Protein AF-A0A921B3I2-F1 (afdb_monomer_lite)

Secondary structure (DSSP, 8-state):
--S-EEEEETTEEEEEEEEEEE-TTT--EEEEEEEEEEEE-SSSEEEEEE-

InterPro domains:
  IPR024735 Conjugative transposon protein TcpC [PF12642] (4-48)
  IPR035628 TcpC, C-terminal [cd16428] (1-49)

pLDDT: mean 91.43, std 6.61, range [61.72, 97.75]

Radius of gyration: 13.39 Å; chains: 1; bounding box: 30×21×34 Å

Sequence (51 aa):
MINPIFKKSDRKLEANITVKYLDTVTNMTQLSQYQLILKKTADNWMIESGI

Structure (mmCIF, N/CA/C/O backbone):
data_AF-A0A921B3I2-F1
#
_entry.id   AF-A0A921B3I2-F1
#
loop_
_atom_site.group_PDB
_atom_site.id
_atom_site.type_symbol
_atom_site.label_atom_id
_atom_site.label_alt_id
_atom_site.label_comp_id
_atom_site.label_asym_id
_atom_site.label_entity_id
_atom_site.label_seq_id
_atom_site.pdbx_PDB_ins_code
_atom_site.Cartn_x
_atom_site.Cartn_y
_atom_site.Cartn_z
_atom_site.occupancy
_atom_site.B_iso_or_equiv
_atom_site.auth_seq_id
_atom_site.auth_comp_id
_atom_site.auth_asym_id
_atom_site.auth_atom_id
_atom_site.pdbx_PDB_model_num
ATOM 1 N N . MET A 1 1 ? -10.684 7.910 -5.284 1.00 61.72 1 MET A N 1
ATOM 2 C CA . MET A 1 1 ? -10.482 6.790 -6.228 1.00 61.72 1 MET A CA 1
ATOM 3 C C . MET A 1 1 ? -9.977 5.610 -5.417 1.00 61.72 1 MET A C 1
ATOM 5 O O . MET A 1 1 ? -9.003 5.802 -4.714 1.00 61.72 1 MET A O 1
ATOM 9 N N . ILE A 1 2 ? -10.668 4.464 -5.404 1.00 77.00 2 ILE A N 1
ATOM 10 C CA . ILE A 1 2 ? -10.267 3.314 -4.558 1.00 77.00 2 ILE A CA 1
ATOM 11 C C . ILE A 1 2 ? -9.244 2.432 -5.283 1.00 77.00 2 ILE A C 1
ATOM 13 O O . ILE A 1 2 ? -8.355 1.853 -4.665 1.00 77.00 2 ILE A O 1
ATOM 17 N N . ASN A 1 3 ? -9.348 2.368 -6.609 1.00 87.19 3 ASN A N 1
ATOM 18 C 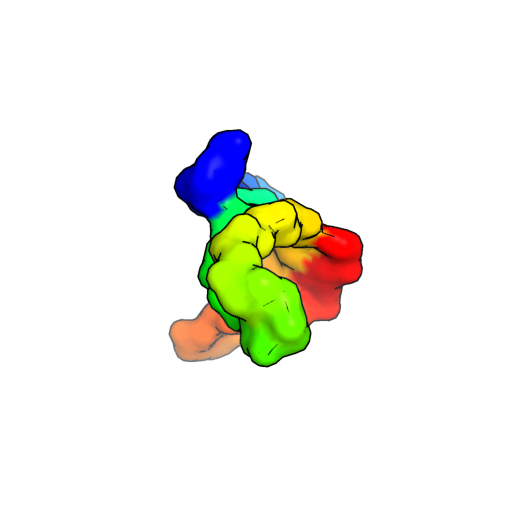CA . ASN A 1 3 ? -8.460 1.554 -7.420 1.00 87.19 3 ASN A CA 1
ATOM 19 C C . ASN A 1 3 ? -7.065 2.181 -7.462 1.00 87.19 3 ASN A C 1
ATOM 21 O O . ASN A 1 3 ? -6.959 3.391 -7.690 1.00 87.19 3 ASN A O 1
ATOM 25 N N . PRO A 1 4 ? -6.009 1.377 -7.274 1.00 90.50 4 PRO A N 1
ATOM 26 C CA . PRO A 1 4 ? -4.657 1.884 -7.339 1.00 90.50 4 PRO A CA 1
ATOM 27 C C . PRO A 1 4 ? -4.332 2.377 -8.752 1.00 90.50 4 PRO A C 1
ATOM 29 O O . PRO A 1 4 ? -4.731 1.767 -9.747 1.00 90.50 4 PRO A O 1
ATOM 32 N N . ILE A 1 5 ? -3.592 3.480 -8.834 1.00 93.25 5 ILE A N 1
ATOM 33 C CA . ILE A 1 5 ? -3.065 4.011 -10.094 1.00 93.25 5 ILE A CA 1
ATOM 34 C C . ILE A 1 5 ? -1.558 3.821 -10.094 1.00 93.25 5 ILE A C 1
ATOM 36 O O . ILE A 1 5 ? -0.874 4.308 -9.194 1.00 93.25 5 ILE A O 1
ATOM 40 N N . PHE A 1 6 ? -1.044 3.168 -11.132 1.00 92.81 6 PHE A N 1
ATOM 41 C CA . PHE A 1 6 ? 0.382 2.922 -11.298 1.00 92.81 6 PHE A CA 1
ATOM 42 C C . PHE A 1 6 ? 0.938 3.765 -12.442 1.00 92.81 6 PHE A C 1
ATOM 44 O O . PHE A 1 6 ? 0.415 3.735 -13.556 1.00 92.81 6 PHE A O 1
ATOM 51 N N . LYS A 1 7 ? 2.019 4.496 -12.176 1.00 93.75 7 LYS A N 1
ATOM 52 C CA . LYS A 1 7 ? 2.758 5.283 -13.164 1.00 93.75 7 LYS A CA 1
ATOM 53 C C . LYS A 1 7 ? 4.201 4.809 -13.193 1.00 93.75 7 LYS A C 1
ATOM 55 O O . LYS A 1 7 ? 4.900 4.843 -12.184 1.00 93.75 7 LYS A O 1
ATOM 60 N N . LYS A 1 8 ? 4.663 4.354 -14.354 1.00 90.44 8 LYS A N 1
ATOM 61 C CA . LYS A 1 8 ? 6.056 3.941 -14.536 1.00 90.44 8 LYS A CA 1
ATOM 62 C C . LYS A 1 8 ? 6.921 5.167 -14.826 1.00 90.44 8 LYS A C 1
ATOM 64 O O . LYS A 1 8 ? 6.597 5.932 -15.728 1.00 90.44 8 LYS A O 1
ATOM 69 N N . SER A 1 9 ? 8.020 5.316 -14.094 1.00 84.00 9 SER A N 1
ATOM 70 C CA . SER A 1 9 ? 9.042 6.337 -14.331 1.00 84.00 9 SER A CA 1
ATOM 71 C C . SER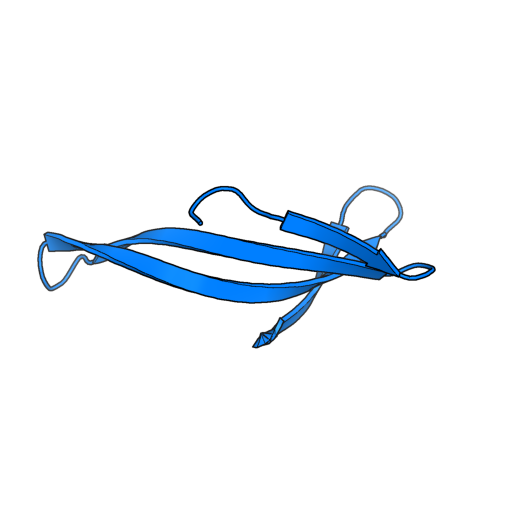 A 1 9 ? 10.419 5.678 -14.275 1.00 84.00 9 SER A C 1
ATOM 73 O O . SER A 1 9 ? 10.898 5.293 -13.207 1.00 84.00 9 SER A O 1
ATOM 75 N N . ASP A 1 10 ? 11.025 5.480 -15.447 1.00 84.00 10 ASP A N 1
ATOM 76 C CA . ASP A 1 10 ? 12.280 4.737 -15.617 1.00 84.00 10 ASP A CA 1
ATOM 77 C C . ASP A 1 10 ? 12.242 3.336 -14.948 1.00 84.00 10 ASP A C 1
ATOM 79 O O . ASP A 1 10 ? 11.417 2.490 -15.321 1.00 84.00 10 ASP A O 1
ATOM 83 N N . ARG A 1 11 ? 13.107 3.077 -13.952 1.00 83.81 11 ARG A N 1
ATOM 84 C CA . ARG A 1 11 ? 13.178 1.818 -13.184 1.00 83.81 11 ARG A CA 1
ATOM 85 C C . ARG A 1 11 ? 12.280 1.794 -11.944 1.00 83.81 11 ARG A C 1
ATOM 87 O O . ARG A 1 11 ? 12.297 0.808 -11.203 1.00 83.81 11 ARG A O 1
ATOM 94 N N . LYS A 1 12 ? 11.519 2.862 -11.704 1.00 87.94 12 LYS A N 1
ATOM 95 C CA . LYS A 1 12 ? 10.632 3.016 -10.550 1.00 87.94 12 LYS A CA 1
ATOM 96 C C . LYS A 1 12 ? 9.170 3.006 -10.989 1.00 87.94 12 LYS A C 1
ATOM 98 O O . LYS A 1 12 ? 8.829 3.355 -12.122 1.00 87.94 12 LYS A O 1
ATOM 103 N N . LEU A 1 13 ? 8.298 2.582 -10.087 1.00 93.94 13 LEU A N 1
ATOM 104 C CA . LEU A 1 13 ? 6.854 2.579 -10.288 1.00 93.94 13 LEU A CA 1
ATOM 105 C C . LEU A 1 13 ? 6.213 3.376 -9.157 1.00 93.94 13 LEU A C 1
ATOM 107 O O . LEU A 1 13 ? 6.273 2.969 -8.004 1.00 93.94 13 LEU A O 1
ATOM 111 N N . GLU A 1 14 ? 5.619 4.515 -9.483 1.00 95.00 14 GLU A N 1
ATOM 112 C CA . GLU A 1 14 ? 4.805 5.272 -8.541 1.00 95.00 14 GLU A CA 1
ATOM 113 C C . GLU A 1 14 ? 3.424 4.620 -8.456 1.00 95.00 14 GLU A C 1
ATOM 115 O O . GLU A 1 14 ? 2.764 4.407 -9.475 1.00 95.00 14 GLU A O 1
ATOM 120 N N . ALA A 1 15 ? 2.987 4.292 -7.246 1.00 93.81 15 ALA A N 1
ATOM 121 C CA . ALA A 1 15 ? 1.693 3.697 -6.967 1.00 93.81 15 ALA A CA 1
ATOM 122 C C . ALA A 1 15 ? 0.901 4.624 -6.043 1.00 93.81 15 ALA A C 1
ATOM 124 O O . ALA A 1 15 ? 1.290 4.856 -4.902 1.00 93.81 15 ALA A O 1
ATOM 125 N N . ASN A 1 16 ? -0.227 5.131 -6.529 1.00 94.88 16 ASN A N 1
ATOM 126 C CA . ASN A 1 16 ? -1.198 5.848 -5.712 1.00 94.88 16 ASN A CA 1
ATOM 127 C C . ASN A 1 16 ? -2.236 4.827 -5.254 1.00 94.88 16 ASN A C 1
ATOM 129 O O . ASN A 1 16 ? -3.007 4.337 -6.082 1.00 94.88 16 ASN A O 1
ATOM 133 N N . ILE A 1 17 ? -2.218 4.456 -3.973 1.00 94.00 17 ILE A N 1
ATOM 134 C CA . ILE A 1 17 ? -3.036 3.364 -3.430 1.00 94.00 17 ILE A CA 1
ATOM 135 C C . ILE A 1 17 ? -4.016 3.879 -2.376 1.00 94.00 17 ILE A C 1
ATOM 137 O O . ILE A 1 17 ? -3.713 4.816 -1.642 1.00 94.00 17 ILE A O 1
ATOM 141 N N . THR A 1 18 ? -5.181 3.237 -2.273 1.00 95.88 18 THR A N 1
ATOM 142 C CA . THR A 1 18 ? -6.087 3.401 -1.129 1.00 95.88 18 THR A CA 1
ATOM 143 C C . THR A 1 18 ? -6.075 2.122 -0.305 1.00 95.88 18 THR A C 1
ATOM 145 O O . THR A 1 18 ? -6.399 1.051 -0.816 1.00 95.88 18 THR A O 1
ATOM 148 N N . VAL A 1 19 ? -5.730 2.229 0.973 1.00 93.19 19 VAL A N 1
ATOM 149 C CA . VAL A 1 19 ? -5.834 1.143 1.945 1.00 93.19 19 VAL A CA 1
ATOM 150 C C . VAL A 1 19 ? -7.183 1.254 2.636 1.00 93.19 19 VAL A C 1
ATOM 152 O O . VAL A 1 19 ? -7.494 2.273 3.249 1.00 93.19 19 VAL A O 1
ATOM 155 N N . LYS A 1 20 ? -7.982 0.193 2.533 1.00 94.69 20 LYS A N 1
ATOM 156 C CA . LYS A 1 20 ? -9.229 0.030 3.279 1.00 94.69 20 LYS A CA 1
ATOM 157 C C . LYS A 1 20 ? -8.976 -0.921 4.438 1.00 94.69 20 LYS A C 1
ATOM 159 O O . LYS A 1 20 ? -8.555 -2.050 4.201 1.00 94.69 20 LYS A O 1
ATOM 164 N N . TYR A 1 21 ? -9.260 -0.495 5.660 1.00 94.06 21 TYR A N 1
ATOM 165 C CA . TYR A 1 21 ? -9.087 -1.332 6.846 1.00 94.06 21 TYR A CA 1
ATOM 166 C C . TYR A 1 21 ? -10.231 -1.131 7.837 1.00 94.06 21 TYR A C 1
ATOM 168 O O . TYR A 1 21 ? -10.924 -0.115 7.806 1.00 94.06 21 TYR A O 1
ATOM 176 N N . LEU A 1 22 ? -10.457 -2.130 8.688 1.00 97.56 22 LEU A N 1
ATOM 177 C CA . LEU A 1 22 ? -11.364 -2.020 9.824 1.00 97.56 22 LEU A CA 1
ATOM 178 C C . LEU A 1 22 ? -10.553 -1.515 11.015 1.00 97.56 22 LEU A C 1
ATOM 180 O O . LEU A 1 22 ? -9.637 -2.197 11.470 1.00 97.56 22 LEU A O 1
ATOM 184 N N . ASP A 1 23 ? -10.864 -0.317 11.490 1.00 96.19 23 ASP A N 1
ATOM 185 C CA . ASP A 1 23 ? -10.263 0.217 12.702 1.00 96.19 23 ASP A CA 1
ATOM 186 C C . ASP A 1 23 ? -10.814 -0.551 13.911 1.00 96.19 23 ASP A C 1
ATOM 188 O O . ASP A 1 23 ? -12.017 -0.547 14.167 1.00 96.19 23 ASP A O 1
ATOM 192 N N . THR A 1 24 ? -9.942 -1.247 14.640 1.00 95.81 24 THR A N 1
ATOM 193 C CA . THR A 1 24 ? -10.349 -2.144 15.733 1.00 95.81 24 THR A CA 1
ATOM 194 C C . THR A 1 24 ? -10.772 -1.411 17.003 1.00 95.81 24 THR A C 1
ATOM 196 O O . THR A 1 24 ? -11.327 -2.037 17.901 1.00 95.81 24 THR 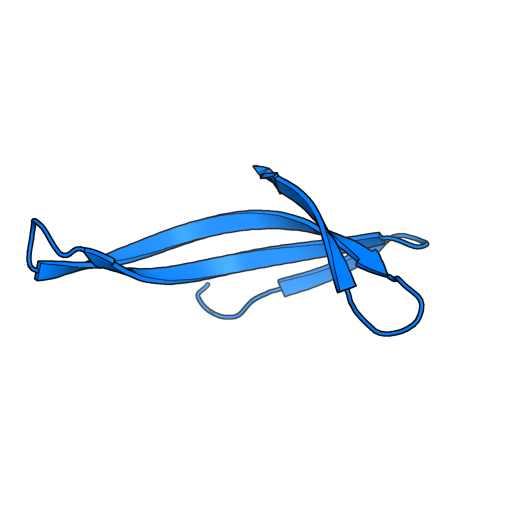A O 1
ATOM 199 N N . VAL A 1 25 ? -10.501 -0.106 17.111 1.00 96.69 25 VAL A N 1
ATOM 200 C CA . VAL A 1 25 ? -10.895 0.710 18.270 1.00 96.69 25 VAL A CA 1
ATOM 201 C C . VAL A 1 25 ? -12.320 1.221 18.085 1.00 96.69 25 VAL A C 1
ATOM 203 O O . VAL A 1 25 ? -13.137 1.161 18.998 1.00 96.69 25 VAL A O 1
ATOM 206 N N . THR A 1 26 ? -12.627 1.703 16.885 1.00 96.69 26 THR A N 1
ATOM 207 C CA . THR A 1 26 ? -13.911 2.331 16.543 1.00 96.69 26 THR A CA 1
ATOM 208 C C . THR A 1 26 ? -14.890 1.379 15.855 1.00 96.69 26 THR A C 1
ATOM 210 O O . THR A 1 26 ? -16.070 1.700 15.744 1.00 96.69 26 THR A O 1
ATOM 213 N N . ASN A 1 27 ? -14.427 0.212 15.389 1.00 96.69 27 ASN A N 1
ATOM 214 C CA . ASN A 1 27 ? -15.161 -0.719 14.520 1.00 96.69 27 ASN A CA 1
ATOM 215 C C . ASN A 1 27 ? -15.664 -0.079 13.214 1.00 96.69 27 ASN A C 1
ATOM 217 O O . ASN A 1 27 ? -16.620 -0.553 12.598 1.00 96.69 27 ASN A O 1
ATOM 221 N N . MET A 1 28 ? -15.015 0.997 12.769 1.00 97.75 28 MET A N 1
ATOM 222 C CA . MET A 1 28 ? -15.361 1.690 11.534 1.00 97.75 28 MET A CA 1
ATOM 223 C C . MET A 1 28 ? -14.431 1.278 10.398 1.00 97.75 28 MET A C 1
ATOM 225 O O . MET A 1 28 ? -13.230 1.079 10.575 1.00 97.75 28 MET A O 1
ATOM 229 N N . THR A 1 29 ? -14.988 1.184 9.194 1.00 97.00 29 THR A N 1
ATOM 230 C CA . THR A 1 29 ? -14.176 1.077 7.980 1.00 97.00 29 THR A CA 1
ATOM 231 C C . THR A 1 29 ? -13.496 2.414 7.713 1.00 97.00 29 THR A C 1
ATOM 233 O O . THR A 1 29 ? -14.177 3.423 7.545 1.00 97.00 29 THR A O 1
ATOM 236 N N . GLN A 1 30 ? -12.172 2.396 7.612 1.00 95.81 30 GLN A N 1
ATOM 237 C CA . GLN A 1 3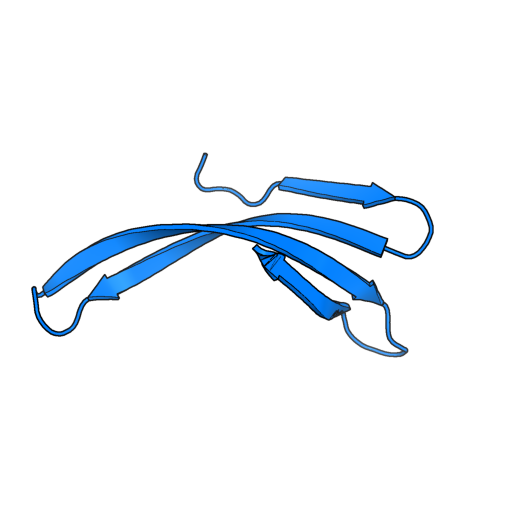0 ? -11.346 3.549 7.282 1.00 95.81 30 GLN A CA 1
ATOM 238 C C . GLN A 1 30 ? -10.725 3.400 5.895 1.00 95.81 30 GLN A C 1
ATOM 240 O O . GLN A 1 30 ? -10.522 2.290 5.391 1.00 95.81 30 GLN A O 1
ATOM 245 N N . LEU A 1 31 ? -10.442 4.545 5.276 1.00 94.81 31 LEU A N 1
ATOM 246 C CA . LEU A 1 31 ? -9.775 4.654 3.985 1.00 94.81 31 LEU A CA 1
ATOM 247 C C . LEU A 1 31 ? -8.609 5.632 4.121 1.00 94.81 31 LEU A C 1
ATOM 249 O O . LEU A 1 31 ? -8.830 6.805 4.406 1.00 94.81 31 LEU A O 1
ATOM 253 N N . SER A 1 32 ? -7.396 5.159 3.847 1.00 93.06 32 SER A N 1
ATOM 254 C CA . SER A 1 32 ? -6.188 5.991 3.821 1.00 93.06 32 SER A CA 1
ATOM 255 C C . SER A 1 32 ? -5.536 5.919 2.450 1.00 93.06 32 SER A C 1
ATOM 257 O O . SER A 1 32 ? -5.488 4.850 1.842 1.00 93.06 32 SER A O 1
ATOM 259 N N . GLN A 1 33 ? -5.049 7.051 1.949 1.00 93.69 33 GLN A N 1
ATOM 260 C CA . GLN A 1 33 ? -4.364 7.129 0.661 1.00 93.69 33 GLN A CA 1
ATOM 261 C C . GLN A 1 33 ? -2.876 7.352 0.870 1.00 93.69 33 GLN A C 1
ATOM 263 O O . GLN A 1 33 ? -2.492 8.139 1.729 1.00 93.6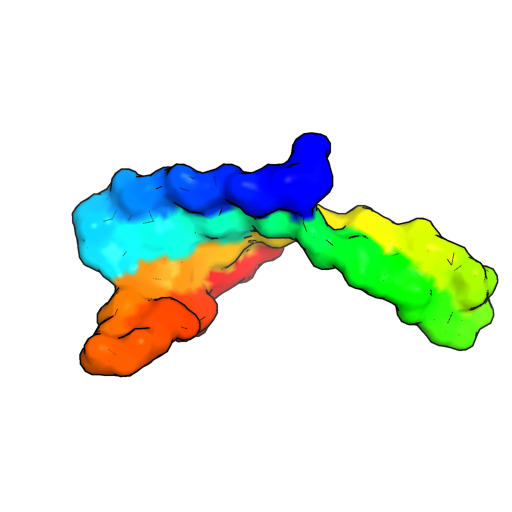9 33 GLN A O 1
ATOM 268 N N . TYR A 1 34 ? -2.074 6.670 0.058 1.00 94.38 34 TYR A N 1
ATOM 269 C CA . TYR A 1 34 ? -0.621 6.773 0.079 1.00 94.38 34 TYR A CA 1
ATOM 270 C C . TYR A 1 34 ? -0.084 6.872 -1.337 1.00 94.38 34 TYR A C 1
ATOM 272 O O . TYR A 1 34 ? -0.610 6.239 -2.264 1.00 94.38 34 TYR A O 1
ATOM 280 N N . GLN A 1 35 ? 1.010 7.610 -1.478 1.00 94.25 35 GLN A N 1
ATOM 281 C CA . GLN A 1 35 ? 1.819 7.601 -2.686 1.00 94.25 35 GLN A CA 1
ATOM 282 C C . GLN A 1 35 ? 3.102 6.830 -2.390 1.00 94.25 35 GLN A C 1
ATOM 284 O O . GLN A 1 35 ? 3.912 7.248 -1.567 1.00 94.25 35 GLN A O 1
ATOM 289 N N . LEU A 1 36 ? 3.280 5.687 -3.050 1.00 95.06 36 LEU A N 1
ATOM 290 C CA . LEU A 1 36 ? 4.435 4.812 -2.873 1.00 95.06 36 LEU A CA 1
ATOM 291 C C . LEU A 1 36 ? 5.332 4.854 -4.103 1.00 95.06 36 LEU A C 1
ATOM 293 O O . LEU A 1 36 ? 4.852 4.860 -5.235 1.00 95.06 36 LEU A O 1
ATOM 297 N N . ILE A 1 37 ? 6.639 4.789 -3.884 1.00 95.12 37 ILE A N 1
ATOM 298 C CA . ILE A 1 37 ? 7.628 4.533 -4.923 1.00 95.12 37 ILE A CA 1
ATOM 299 C C . ILE A 1 37 ? 8.080 3.088 -4.784 1.00 95.12 37 ILE A C 1
ATOM 301 O O . ILE A 1 37 ? 8.599 2.681 -3.746 1.00 95.12 37 ILE A O 1
ATOM 305 N N . LEU A 1 38 ? 7.872 2.299 -5.833 1.00 94.69 38 LEU A N 1
ATOM 306 C CA . LEU A 1 38 ? 8.247 0.896 -5.880 1.00 94.69 38 LEU A CA 1
ATOM 307 C C . LEU A 1 38 ? 9.489 0.706 -6.747 1.00 94.69 38 LEU A C 1
ATOM 309 O O . LEU A 1 38 ? 9.604 1.265 -7.842 1.00 94.69 38 LEU A O 1
ATOM 313 N N . LYS A 1 39 ? 10.391 -0.156 -6.282 1.00 93.06 39 LYS A N 1
ATOM 314 C CA . LYS A 1 39 ? 11.580 -0.595 -7.011 1.00 93.06 39 LYS A CA 1
ATOM 315 C C . LYS A 1 39 ? 11.453 -2.073 -7.358 1.00 93.06 39 LYS A C 1
ATOM 317 O O . LYS A 1 39 ? 11.133 -2.894 -6.497 1.00 93.06 39 LYS A O 1
ATOM 322 N N . LYS A 1 40 ? 11.729 -2.420 -8.616 1.00 89.69 40 LYS A N 1
ATOM 323 C CA . LYS A 1 40 ? 11.757 -3.817 -9.056 1.00 89.69 40 LYS A CA 1
ATOM 324 C C . LYS A 1 40 ? 13.035 -4.493 -8.548 1.00 89.69 40 LYS A C 1
ATOM 326 O O . LYS A 1 40 ? 14.136 -4.005 -8.801 1.00 89.69 40 LYS A O 1
ATOM 331 N N . THR A 1 41 ? 12.885 -5.604 -7.837 1.00 88.12 41 THR A N 1
ATOM 332 C CA . THR A 1 41 ? 13.957 -6.571 -7.560 1.00 88.12 41 THR A CA 1
ATOM 333 C C . THR A 1 41 ? 13.861 -7.750 -8.525 1.00 88.12 41 THR A C 1
ATOM 335 O O . THR A 1 41 ? 12.988 -7.754 -9.397 1.00 88.12 41 THR A O 1
ATOM 338 N N . ALA A 1 42 ? 14.763 -8.731 -8.389 1.00 86.94 42 ALA A N 1
ATOM 339 C CA . ALA A 1 42 ? 14.792 -9.926 -9.234 1.00 86.94 42 ALA A CA 1
ATOM 340 C C . ALA A 1 42 ? 13.397 -10.563 -9.369 1.00 86.94 42 ALA A C 1
ATOM 342 O O . ALA A 1 42 ? 12.913 -10.743 -10.484 1.00 86.94 42 ALA A O 1
ATOM 343 N N . ASP A 1 43 ? 12.692 -10.734 -8.246 1.00 89.50 43 ASP A N 1
ATOM 344 C CA . ASP A 1 43 ? 11.431 -11.481 -8.230 1.00 89.50 43 ASP A CA 1
ATOM 345 C C . ASP A 1 43 ? 10.215 -10.601 -7.926 1.00 89.50 43 ASP A C 1
ATOM 347 O O . ASP A 1 43 ? 9.153 -10.779 -8.51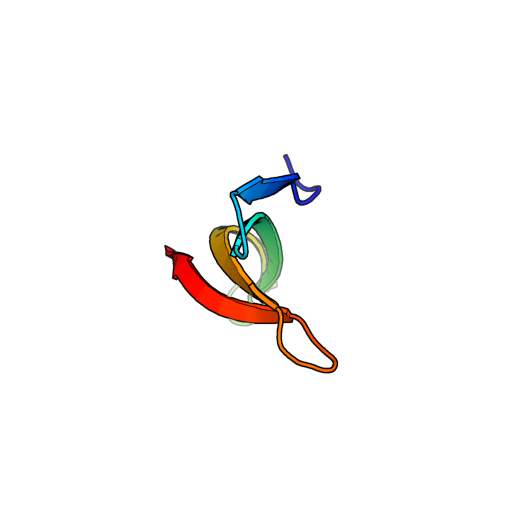8 1.00 89.50 43 ASP A O 1
ATOM 351 N N . ASN A 1 44 ? 10.361 -9.548 -7.114 1.00 91.69 44 ASN A N 1
ATOM 352 C CA . ASN A 1 44 ? 9.223 -8.795 -6.574 1.00 91.69 44 ASN A CA 1
ATOM 353 C C . ASN A 1 44 ? 9.369 -7.279 -6.732 1.00 91.69 44 ASN A C 1
ATOM 355 O O . ASN A 1 44 ? 10.416 -6.763 -7.110 1.00 91.69 44 ASN A O 1
ATOM 359 N N . TRP A 1 45 ? 8.285 -6.551 -6.488 1.00 90.38 45 TRP A N 1
ATOM 360 C CA . TRP A 1 45 ? 8.351 -5.110 -6.265 1.00 90.38 45 TRP A CA 1
ATOM 361 C C . TRP A 1 45 ? 8.485 -4.864 -4.769 1.00 90.38 45 TRP A C 1
ATOM 363 O O . TRP A 1 45 ? 7.778 -5.483 -3.978 1.00 90.38 45 TRP A O 1
ATOM 373 N N . MET A 1 46 ? 9.387 -3.969 -4.385 1.00 93.62 46 MET A N 1
ATOM 374 C CA . MET A 1 46 ? 9.548 -3.548 -2.997 1.00 93.62 46 MET A CA 1
ATOM 375 C C . MET A 1 46 ? 9.236 -2.067 -2.872 1.00 93.62 46 MET A C 1
ATOM 377 O O . MET A 1 46 ? 9.499 -1.297 -3.798 1.00 93.62 46 MET A O 1
ATOM 381 N N . ILE A 1 47 ? 8.702 -1.680 -1.719 1.00 94.38 47 ILE A N 1
ATOM 382 C CA . ILE A 1 47 ? 8.519 -0.276 -1.364 1.00 94.38 47 ILE A CA 1
ATOM 383 C C . ILE A 1 47 ? 9.909 0.322 -1.141 1.00 94.38 47 ILE A C 1
ATOM 385 O O . ILE A 1 47 ? 10.667 -0.151 -0.300 1.00 94.38 47 ILE A O 1
ATOM 389 N N . GLU A 1 48 ? 10.251 1.330 -1.934 1.00 93.44 48 GLU A N 1
ATOM 390 C CA . GLU A 1 48 ? 11.475 2.114 -1.777 1.00 93.44 48 GLU A CA 1
ATOM 391 C C . GLU A 1 48 ? 11.225 3.313 -0.855 1.00 93.44 48 GLU A C 1
ATOM 393 O O . GLU A 1 48 ? 12.037 3.593 0.022 1.00 93.44 48 GLU A O 1
ATOM 398 N N . SER A 1 49 ? 10.090 3.998 -1.027 1.00 92.19 49 SER A N 1
ATOM 399 C CA . SER A 1 49 ? 9.650 5.104 -0.169 1.00 92.19 49 SER A CA 1
ATOM 400 C C . SER A 1 49 ? 8.139 5.339 -0.280 1.00 92.19 49 SER A C 1
ATOM 402 O O . SER A 1 49 ? 7.486 4.811 -1.183 1.00 92.19 49 SER A O 1
ATOM 404 N N . GLY A 1 50 ? 7.577 6.126 0.639 1.00 88.81 50 GLY A N 1
ATOM 405 C CA . GLY A 1 50 ? 6.175 6.536 0.607 1.00 88.81 50 GLY A CA 1
ATOM 406 C C . GLY A 1 50 ? 5.904 7.777 1.456 1.00 88.81 50 GLY A C 1
ATOM 407 O O . GLY A 1 50 ? 6.723 8.120 2.312 1.00 88.81 50 GLY A O 1
ATOM 408 N N . ILE A 1 51 ? 4.775 8.432 1.182 1.00 70.19 51 ILE A N 1
ATOM 409 C CA . ILE A 1 51 ? 4.224 9.575 1.929 1.00 70.19 51 ILE A CA 1
ATOM 410 C C . ILE A 1 51 ? 2.793 9.238 2.338 1.00 70.19 51 ILE A C 1
ATOM 412 O O . ILE A 1 51 ? 2.075 8.656 1.484 1.00 70.19 51 ILE A O 1
#

Foldseek 3Di:
DQDWDWDDDPQKIWIWHWDWDQDPVVRDIDIDIKIFIWGDDPPDIDTPDID

Organism: NCBI:txid51664